Protein AF-A0A9N6YVL8-F1 (afdb_monomer_lite)

pLDDT: mean 73.26, std 13.76, range [43.84, 91.75]

Foldseek 3Di:
DDADPPPRDDDDDDDPDDPDDLAFDKDWDADPVVRDIDIDTDPDDDDDPPDDDDDD

Structure (mmCIF, N/CA/C/O backbone):
data_AF-A0A9N6YVL8-F1
#
_entry.id   AF-A0A9N6YVL8-F1
#
loop_
_atom_site.group_PDB
_atom_site.id
_atom_site.type_symbol
_atom_site.label_atom_id
_atom_site.label_alt_id
_atom_site.label_comp_id
_atom_site.label_asym_id
_atom_site.label_entity_id
_atom_site.label_seq_id
_atom_site.pdbx_PDB_ins_code
_atom_site.Cartn_x
_atom_site.Cartn_y
_atom_site.Cartn_z
_atom_site.occupancy
_atom_site.B_iso_or_equiv
_atom_site.auth_seq_id
_atom_site.auth_comp_id
_atom_site.auth_asym_id
_atom_site.auth_atom_id
_atom_site.pdbx_PDB_model_num
ATOM 1 N N . MET A 1 1 ? 10.181 -6.239 2.910 1.00 69.69 1 MET A N 1
ATOM 2 C CA . MET A 1 1 ? 9.332 -6.043 4.114 1.00 69.69 1 MET A CA 1
ATOM 3 C C . MET A 1 1 ? 8.064 -5.297 3.714 1.00 69.69 1 MET A C 1
ATOM 5 O O . MET A 1 1 ? 8.160 -4.438 2.852 1.00 69.69 1 MET A O 1
ATOM 9 N N . ALA A 1 2 ? 6.904 -5.609 4.296 1.00 80.69 2 ALA A N 1
ATOM 10 C CA . ALA A 1 2 ? 5.655 -4.875 4.056 1.00 80.69 2 ALA A CA 1
ATOM 11 C C . ALA A 1 2 ? 5.094 -4.350 5.384 1.00 80.69 2 ALA A C 1
ATOM 13 O O . ALA A 1 2 ? 5.019 -5.108 6.351 1.00 80.69 2 ALA A O 1
ATOM 14 N N . LYS A 1 3 ? 4.706 -3.070 5.435 1.00 86.50 3 LYS A N 1
ATOM 15 C CA . LYS A 1 3 ? 4.107 -2.429 6.615 1.00 86.50 3 LYS A CA 1
ATOM 16 C C . LYS A 1 3 ? 2.675 -2.010 6.300 1.00 86.50 3 LYS A C 1
ATOM 18 O O . LYS A 1 3 ? 2.438 -1.323 5.312 1.00 86.50 3 LYS A O 1
ATOM 23 N N . CYS A 1 4 ? 1.727 -2.401 7.148 1.00 87.25 4 CYS A N 1
ATOM 24 C CA . CYS A 1 4 ? 0.344 -1.953 7.025 1.00 87.25 4 CYS A CA 1
ATOM 25 C C . CYS A 1 4 ? 0.235 -0.472 7.414 1.00 87.25 4 CYS A C 1
ATOM 27 O O . CYS A 1 4 ? 0.637 -0.091 8.514 1.00 87.25 4 CYS A O 1
ATOM 29 N N . THR A 1 5 ? -0.342 0.355 6.544 1.00 86.88 5 THR A N 1
ATOM 30 C CA . THR A 1 5 ? -0.538 1.794 6.791 1.00 86.88 5 THR A CA 1
ATOM 31 C C . THR A 1 5 ? -1.620 2.083 7.830 1.00 86.88 5 THR A C 1
ATOM 33 O O . THR A 1 5 ? -1.603 3.150 8.429 1.00 86.88 5 THR A O 1
ATOM 36 N N . ASN A 1 6 ? -2.520 1.127 8.086 1.00 89.12 6 ASN A N 1
ATOM 37 C CA . ASN A 1 6 ? -3.588 1.273 9.073 1.00 89.12 6 ASN A CA 1
ATOM 38 C C . ASN A 1 6 ? -3.136 0.910 10.499 1.00 89.12 6 ASN A C 1
ATOM 40 O O . ASN A 1 6 ? -3.238 1.726 11.405 1.00 89.12 6 ASN A O 1
ATOM 44 N N . CYS A 1 7 ? -2.617 -0.307 10.721 1.00 91.56 7 CYS A N 1
ATOM 45 C CA . CYS A 1 7 ? -2.224 -0.760 12.068 1.00 91.56 7 CYS A CA 1
ATOM 46 C C . CYS A 1 7 ? -0.721 -0.707 12.356 1.00 91.56 7 CYS A C 1
ATOM 48 O O . CYS A 1 7 ? -0.298 -1.077 13.448 1.00 91.56 7 CYS A O 1
ATOM 50 N N . GLY A 1 8 ? 0.111 -0.339 11.380 1.00 89.56 8 GLY A N 1
ATOM 51 C CA . GLY A 1 8 ? 1.561 -0.253 11.554 1.00 89.56 8 GLY A CA 1
ATOM 52 C C . GLY A 1 8 ? 2.292 -1.592 11.683 1.00 89.56 8 GLY A C 1
ATOM 53 O O . GLY A 1 8 ? 3.519 -1.581 11.768 1.00 89.56 8 GLY A O 1
ATOM 54 N N . LYS A 1 9 ? 1.589 -2.735 11.667 1.00 88.38 9 LYS A N 1
ATOM 55 C CA . LYS A 1 9 ? 2.220 -4.060 11.717 1.00 88.38 9 LYS A CA 1
ATOM 56 C C . LYS A 1 9 ? 3.107 -4.275 10.496 1.00 88.38 9 LYS A C 1
ATOM 58 O O . LYS A 1 9 ? 2.674 -4.077 9.358 1.00 88.38 9 LYS A 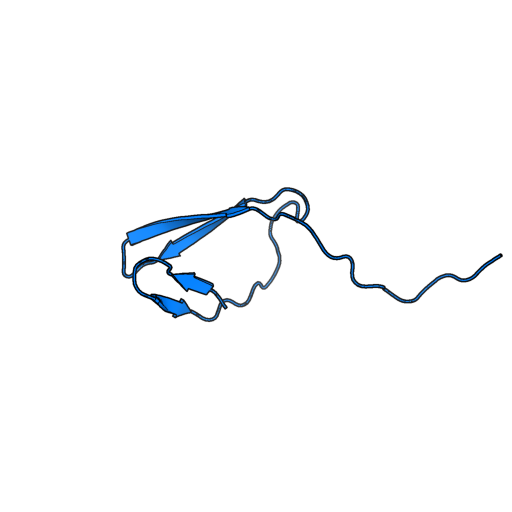O 1
ATOM 63 N N . THR A 1 10 ? 4.327 -4.726 10.758 1.00 85.56 10 THR A N 1
ATOM 64 C CA . THR A 1 10 ? 5.310 -5.078 9.736 1.00 85.56 10 THR A CA 1
ATOM 65 C C . THR A 1 10 ? 5.371 -6.590 9.599 1.00 85.56 10 THR A C 1
ATOM 67 O O . THR A 1 10 ? 5.340 -7.320 10.588 1.00 85.56 10 THR A O 1
ATOM 70 N N . THR A 1 11 ? 5.457 -7.074 8.368 1.00 82.38 11 THR A N 1
ATOM 71 C CA . THR A 1 11 ? 5.661 -8.489 8.075 1.00 82.38 11 THR A CA 1
ATOM 72 C C . THR A 1 11 ? 6.802 -8.625 7.084 1.00 82.38 11 THR A C 1
ATOM 74 O O . THR A 1 11 ? 6.859 -7.930 6.061 1.00 82.38 11 THR A O 1
ATOM 77 N N . GLU A 1 12 ? 7.732 -9.521 7.389 1.00 80.38 12 GLU A N 1
ATOM 78 C CA . GLU A 1 12 ? 8.753 -9.912 6.433 1.00 80.38 12 GLU A CA 1
ATOM 79 C C . GLU A 1 12 ? 8.094 -10.708 5.308 1.00 80.38 12 GLU A C 1
ATOM 81 O O . GLU A 1 12 ? 7.376 -11.680 5.536 1.00 80.38 12 GLU A O 1
ATOM 86 N N . LYS A 1 13 ? 8.300 -10.252 4.075 1.00 70.75 13 LYS A N 1
ATOM 87 C CA . LYS A 1 13 ? 7.852 -10.947 2.874 1.00 70.75 13 LYS A CA 1
ATOM 88 C C . LYS A 1 13 ? 9.097 -11.264 2.070 1.00 70.75 13 LYS A C 1
ATOM 90 O O . LYS A 1 13 ? 9.831 -10.344 1.712 1.00 70.75 13 LYS A O 1
ATOM 95 N N . ARG A 1 14 ? 9.328 -12.553 1.839 1.00 63.69 14 ARG A N 1
ATOM 96 C CA . ARG A 1 14 ? 10.245 -13.033 0.810 1.00 63.69 14 ARG A CA 1
ATOM 97 C C . ARG A 1 14 ? 9.435 -13.151 -0.472 1.00 63.69 14 ARG A C 1
ATOM 99 O O . ARG A 1 14 ? 8.455 -13.889 -0.501 1.00 63.69 14 ARG A O 1
ATOM 106 N N . THR A 1 15 ? 9.810 -12.390 -1.491 1.00 58.72 15 THR A N 1
ATOM 107 C CA . THR A 1 15 ? 9.304 -12.608 -2.846 1.00 58.72 15 THR A CA 1
ATOM 108 C C . THR A 1 15 ? 10.169 -13.707 -3.441 1.00 58.72 15 THR A C 1
ATOM 110 O O . THR A 1 15 ? 11.352 -13.477 -3.661 1.00 58.72 15 THR A O 1
ATOM 113 N N . ALA A 1 16 ? 9.615 -14.914 -3.584 1.00 51.22 16 ALA A N 1
ATOM 114 C CA . ALA A 1 16 ? 10.338 -16.034 -4.186 1.00 51.22 16 ALA A CA 1
ATOM 115 C C . ALA A 1 16 ? 10.518 -15.806 -5.693 1.00 51.22 16 ALA A C 1
ATOM 117 O O . ALA A 1 16 ? 11.622 -15.968 -6.183 1.00 51.22 16 ALA A O 1
ATOM 118 N N . GLU A 1 17 ? 9.481 -15.304 -6.366 1.00 52.53 17 GLU A N 1
ATOM 119 C CA . GLU A 1 17 ? 9.437 -14.940 -7.783 1.00 52.53 17 GLU A CA 1
ATOM 120 C C . GLU A 1 17 ? 8.347 -13.865 -7.943 1.00 52.53 17 GLU A C 1
ATOM 122 O O . GLU A 1 17 ? 7.288 -13.952 -7.310 1.00 52.53 17 GLU A O 1
ATOM 127 N N . ILE A 1 18 ? 8.595 -12.817 -8.734 1.00 57.47 18 ILE A N 1
ATOM 128 C CA . ILE A 1 18 ? 7.542 -11.863 -9.110 1.00 57.47 18 ILE A CA 1
ATOM 129 C C . ILE A 1 18 ? 6.663 -12.581 -10.138 1.00 57.47 18 ILE A C 1
ATOM 131 O O . ILE A 1 18 ? 7.083 -12.803 -11.267 1.00 57.47 18 ILE A O 1
ATOM 135 N N . VAL A 1 19 ? 5.459 -12.996 -9.742 1.00 52.97 19 VAL A N 1
ATOM 136 C CA . VAL A 1 19 ? 4.499 -13.622 -10.662 1.00 52.97 19 VAL A CA 1
ATOM 137 C C . VAL A 1 19 ? 3.776 -12.517 -11.438 1.00 52.97 19 VAL A C 1
ATOM 139 O O . VAL A 1 19 ? 2.971 -11.792 -10.854 1.00 52.97 19 VAL A O 1
ATOM 142 N N . GLY A 1 20 ? 4.057 -12.393 -12.738 1.00 59.72 20 GLY A N 1
ATOM 143 C CA . GLY A 1 20 ? 3.443 -11.411 -13.644 1.00 59.72 20 GLY A CA 1
ATOM 144 C C . GLY A 1 20 ? 4.457 -10.474 -14.308 1.00 59.72 20 GLY A C 1
ATOM 145 O O . GLY A 1 20 ? 5.661 -10.644 -14.144 1.00 59.72 20 GLY A O 1
ATOM 146 N N . ASP A 1 21 ? 3.965 -9.495 -15.070 1.00 55.50 21 ASP A N 1
ATOM 147 C CA . ASP A 1 21 ? 4.817 -8.484 -15.701 1.00 55.50 21 ASP A CA 1
ATOM 148 C C . ASP A 1 21 ? 5.333 -7.489 -14.639 1.00 55.50 21 ASP A C 1
ATOM 150 O O . ASP A 1 21 ? 4.522 -6.827 -13.978 1.00 55.50 21 ASP A O 1
ATOM 154 N N . PRO A 1 22 ? 6.657 -7.389 -14.420 1.00 60.09 22 PRO A N 1
ATOM 155 C CA . PRO A 1 22 ? 7.223 -6.507 -13.404 1.00 60.09 22 PRO A CA 1
ATOM 156 C C . PRO A 1 22 ? 7.058 -5.025 -13.764 1.00 60.09 22 PRO A C 1
ATOM 158 O O . PRO A 1 22 ? 7.058 -4.194 -12.861 1.00 60.09 22 PRO A O 1
ATOM 161 N N . SER A 1 23 ? 6.879 -4.698 -15.046 1.00 55.25 23 SER A N 1
ATOM 162 C CA . SER A 1 23 ? 6.884 -3.333 -15.578 1.00 55.25 23 SER A CA 1
ATOM 163 C C . SER A 1 23 ? 5.507 -2.665 -15.556 1.00 55.25 23 SER A C 1
ATOM 165 O O . SER A 1 23 ? 5.415 -1.458 -15.761 1.00 55.25 23 SER A O 1
ATOM 167 N N . ASN A 1 24 ? 4.430 -3.411 -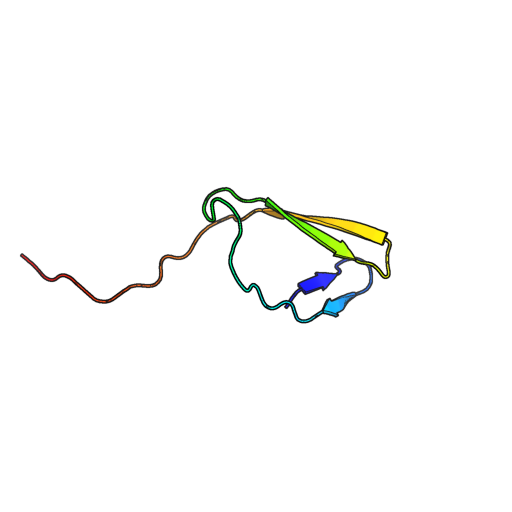15.274 1.00 60.22 24 ASN A N 1
ATOM 168 C CA . ASN A 1 24 ? 3.068 -2.862 -15.208 1.00 60.22 24 ASN A CA 1
ATOM 169 C C . ASN A 1 24 ? 2.172 -3.536 -14.140 1.00 60.22 24 ASN A C 1
ATOM 171 O O . ASN A 1 24 ? 0.941 -3.518 -14.233 1.00 60.22 24 ASN A O 1
ATOM 175 N N . GLY A 1 25 ? 2.776 -4.170 -13.131 1.00 65.75 25 GLY A N 1
ATOM 176 C CA . GL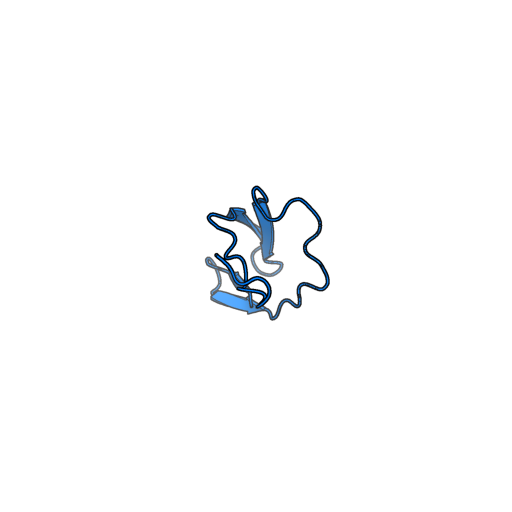Y A 1 25 ? 2.063 -4.921 -12.097 1.00 65.75 25 GLY A CA 1
ATOM 177 C C . GLY A 1 25 ? 1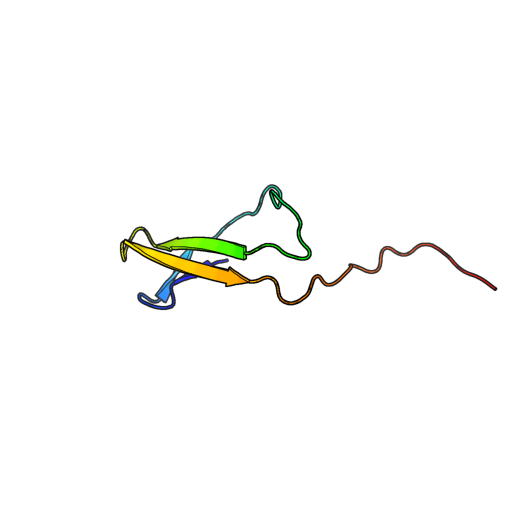.496 -4.056 -10.963 1.00 65.75 25 GLY A C 1
ATOM 178 O O . GLY A 1 25 ? 2.167 -3.175 -10.424 1.00 65.75 25 GLY A O 1
ATOM 179 N N . SER A 1 26 ? 0.270 -4.361 -10.532 1.00 73.19 26 SER A N 1
ATOM 180 C CA . SER A 1 26 ? -0.257 -3.935 -9.229 1.00 73.19 26 SER A CA 1
ATOM 181 C C . SER A 1 26 ? -0.191 -5.107 -8.249 1.00 73.19 26 SER A C 1
ATOM 183 O O . SER A 1 26 ? -0.722 -6.183 -8.522 1.00 73.19 26 SER A O 1
ATOM 185 N N . PHE A 1 27 ? 0.408 -4.907 -7.076 1.00 77.81 27 PHE A N 1
ATOM 186 C CA . PHE A 1 27 ? 0.465 -5.907 -6.014 1.00 77.81 27 PHE A CA 1
ATOM 187 C C . PHE A 1 27 ? -0.614 -5.658 -4.970 1.00 77.81 27 PHE A C 1
ATOM 189 O O . PHE A 1 27 ? -0.720 -4.572 -4.394 1.00 77.81 27 PHE A O 1
ATOM 196 N N . GLN A 1 28 ? -1.387 -6.697 -4.674 1.00 82.69 28 GLN A N 1
ATOM 197 C CA . GLN A 1 28 ? -2.332 -6.672 -3.572 1.00 82.69 28 GLN A CA 1
ATOM 198 C C . GLN A 1 28 ? -1.647 -7.104 -2.272 1.00 82.69 28 GLN A C 1
ATOM 200 O O . GLN A 1 28 ? -0.999 -8.147 -2.188 1.00 82.69 28 GLN A O 1
ATOM 205 N N . HIS A 1 29 ? -1.849 -6.325 -1.216 1.00 81.75 29 HIS A N 1
ATOM 206 C CA . HIS A 1 29 ? -1.527 -6.696 0.149 1.00 81.75 29 HIS A CA 1
ATOM 207 C C . HIS A 1 29 ? -2.802 -6.765 0.984 1.00 81.75 29 HIS A C 1
ATOM 209 O O . HIS A 1 29 ? -3.528 -5.781 1.096 1.00 81.75 29 HIS A O 1
ATOM 215 N N . VAL A 1 30 ? -3.038 -7.905 1.630 1.00 86.81 30 VAL A N 1
ATOM 216 C CA . VAL A 1 30 ? -4.080 -8.045 2.650 1.00 86.81 30 VAL A CA 1
ATOM 217 C C . VAL A 1 30 ? -3.427 -8.062 4.028 1.00 86.81 30 VAL A C 1
ATOM 219 O O . VAL A 1 30 ? -2.536 -8.872 4.297 1.00 86.81 30 VAL A O 1
ATOM 222 N N . CYS A 1 31 ? -3.881 -7.185 4.921 1.00 88.50 31 CYS A N 1
ATOM 223 C CA . CYS A 1 31 ? -3.500 -7.235 6.326 1.00 88.50 31 CYS A CA 1
ATOM 224 C C . CYS A 1 31 ? -4.480 -8.133 7.085 1.00 88.50 31 CYS A C 1
ATOM 226 O O . CYS A 1 31 ? -5.600 -7.714 7.356 1.00 88.50 31 CYS A O 1
ATOM 228 N N . HIS A 1 32 ? -4.066 -9.331 7.502 1.00 88.81 32 HIS A N 1
ATOM 229 C CA . HIS A 1 32 ? -4.952 -10.252 8.236 1.00 88.81 32 HIS A CA 1
ATOM 230 C C . HIS A 1 32 ? -5.412 -9.716 9.601 1.00 88.81 32 HIS A C 1
ATOM 232 O O . HIS A 1 32 ? -6.445 -10.133 10.106 1.00 88.81 32 HIS A O 1
ATOM 238 N N . SER A 1 33 ? -4.678 -8.768 10.195 1.00 89.81 33 SER A N 1
ATOM 239 C CA . SER A 1 33 ? -5.088 -8.157 11.464 1.00 89.81 33 SER A CA 1
ATOM 240 C C . SER A 1 33 ? -6.177 -7.101 11.295 1.00 89.81 33 SER A C 1
ATOM 242 O O . SER A 1 33 ? -7.000 -6.950 12.188 1.00 89.81 33 SER A O 1
ATOM 244 N N . CYS A 1 34 ? -6.146 -6.337 10.201 1.00 91.50 34 CYS A N 1
ATOM 245 C CA . CYS A 1 34 ? -7.149 -5.305 9.922 1.00 91.50 34 CYS A CA 1
ATOM 246 C C . CYS A 1 34 ? -8.263 -5.802 9.006 1.00 91.50 34 CYS A C 1
ATOM 248 O O . CYS A 1 34 ? -9.285 -5.140 8.906 1.00 91.50 34 CYS A O 1
ATOM 250 N N . GLN A 1 35 ? -8.035 -6.919 8.312 1.00 91.75 35 GLN A N 1
ATOM 251 C CA . GLN A 1 35 ? -8.866 -7.412 7.213 1.00 91.75 35 GLN A CA 1
ATOM 252 C C . GLN A 1 35 ? -9.046 -6.357 6.108 1.00 91.75 35 GLN A C 1
ATOM 254 O O . GLN A 1 35 ? -10.080 -6.279 5.454 1.00 91.75 35 GLN A O 1
ATOM 259 N N . LEU A 1 36 ? -8.009 -5.536 5.900 1.00 88.00 36 LEU A N 1
ATOM 260 C CA . LEU A 1 36 ? -7.983 -4.469 4.902 1.00 88.00 36 LEU A CA 1
ATOM 261 C C . LEU A 1 36 ? -7.071 -4.835 3.737 1.00 88.00 36 LEU A C 1
ATOM 263 O O . LEU A 1 36 ? -5.997 -5.415 3.931 1.00 88.00 36 LEU A O 1
ATOM 267 N N . VAL A 1 37 ? -7.505 -4.436 2.545 1.00 86.44 37 VAL A N 1
ATOM 268 C CA . VAL A 1 37 ? -6.776 -4.598 1.289 1.00 86.44 37 VAL A CA 1
ATOM 269 C C . VAL A 1 37 ? -6.072 -3.290 0.936 1.00 86.44 37 VAL A C 1
ATOM 271 O O . VAL A 1 37 ? -6.655 -2.212 1.018 1.00 86.44 37 VAL A O 1
ATOM 274 N N . THR A 1 38 ? -4.814 -3.379 0.522 1.00 83.94 38 THR A N 1
ATOM 275 C CA . THR A 1 38 ? -4.016 -2.261 0.011 1.00 83.94 38 THR A CA 1
ATOM 276 C C . THR A 1 38 ? -3.393 -2.666 -1.316 1.00 83.94 38 THR A C 1
ATOM 278 O O . THR A 1 38 ? -2.804 -3.740 -1.412 1.00 83.94 38 THR A O 1
ATOM 281 N N . TRP A 1 39 ? -3.502 -1.809 -2.325 1.00 81.44 39 TRP A N 1
ATOM 282 C CA . TRP A 1 39 ? -2.916 -2.025 -3.646 1.00 81.44 39 TRP A CA 1
ATOM 283 C C . TRP A 1 39 ? -1.680 -1.151 -3.828 1.00 81.44 39 TRP A C 1
ATOM 285 O O . TRP A 1 39 ? -1.673 0.009 -3.420 1.00 81.44 39 TRP A O 1
ATOM 295 N N . TRP A 1 40 ? -0.639 -1.721 -4.423 1.00 80.19 40 TRP A N 1
ATOM 296 C CA . TRP A 1 40 ? 0.654 -1.085 -4.642 1.00 80.19 40 TRP A CA 1
ATOM 297 C C . TRP A 1 40 ? 0.950 -1.158 -6.130 1.00 80.19 40 TRP A C 1
ATOM 299 O O . TRP A 1 40 ? 1.032 -2.254 -6.672 1.00 80.19 40 TRP A O 1
ATOM 309 N N . ASN A 1 41 ? 1.097 -0.019 -6.794 1.00 79.69 41 ASN A N 1
ATOM 310 C CA . ASN A 1 41 ? 1.470 0.003 -8.205 1.00 79.69 41 ASN A CA 1
ATOM 311 C C . ASN A 1 41 ? 2.990 0.052 -8.319 1.00 79.69 41 ASN A C 1
ATOM 313 O O . ASN A 1 41 ? 3.632 0.812 -7.588 1.00 79.69 41 ASN A O 1
ATOM 317 N N . VAL A 1 42 ? 3.557 -0.733 -9.233 1.00 79.75 42 VAL A N 1
ATOM 318 C CA . VAL A 1 42 ? 4.935 -0.503 -9.669 1.00 79.75 42 VAL A CA 1
ATOM 319 C C . VAL A 1 42 ? 4.961 0.800 -10.454 1.00 79.75 42 VAL A C 1
ATOM 321 O O . VAL A 1 42 ? 4.170 0.982 -11.375 1.00 79.75 42 VAL A O 1
ATOM 324 N N . LEU A 1 43 ? 5.828 1.722 -10.043 1.00 80.62 43 LEU A N 1
ATOM 325 C CA . LEU A 1 43 ? 6.016 2.995 -10.739 1.00 80.62 43 LEU A CA 1
ATOM 326 C C . LEU A 1 43 ? 7.180 2.928 -11.724 1.00 80.62 43 LEU A C 1
ATOM 328 O O . LEU A 1 43 ? 7.101 3.529 -12.786 1.00 80.62 43 LEU A O 1
ATOM 332 N N . ASP A 1 44 ? 8.242 2.217 -11.351 1.00 76.25 44 ASP A N 1
ATOM 333 C CA . ASP A 1 44 ? 9.455 2.085 -12.145 1.00 76.25 44 ASP A CA 1
ATOM 334 C C . ASP A 1 44 ? 10.187 0.796 -11.749 1.00 76.25 44 ASP A C 1
ATOM 336 O O . ASP A 1 44 ? 10.208 0.425 -10.566 1.00 76.25 44 ASP A O 1
ATOM 340 N N . VAL A 1 45 ? 10.759 0.105 -12.735 1.00 75.94 45 VAL A N 1
ATOM 341 C CA . VAL A 1 45 ? 11.620 -1.063 -12.526 1.00 75.94 45 VAL A CA 1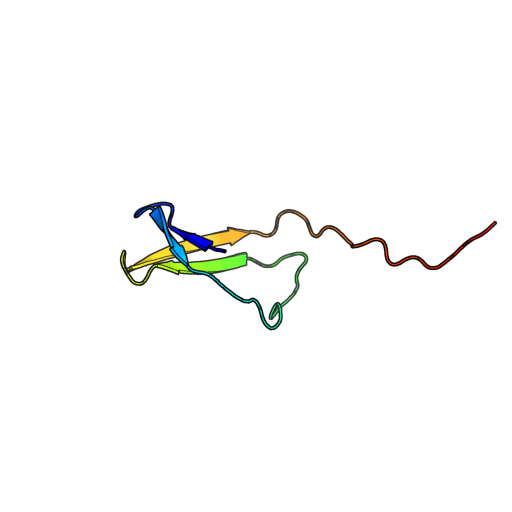
ATOM 342 C C . VAL A 1 45 ? 13.043 -0.621 -12.811 1.00 75.94 45 VAL A C 1
ATOM 344 O O . VAL A 1 45 ? 13.414 -0.402 -13.959 1.00 75.94 45 VAL A O 1
ATOM 347 N N . LEU A 1 46 ? 13.848 -0.504 -11.758 1.00 75.19 46 LEU A N 1
ATOM 348 C CA . LEU A 1 46 ? 15.259 -0.179 -11.906 1.00 75.19 46 LEU A CA 1
ATOM 349 C C . LEU A 1 46 ? 15.991 -1.409 -12.450 1.00 75.19 46 LEU A C 1
ATOM 351 O O . LEU A 1 46 ? 16.209 -2.377 -11.717 1.00 75.19 46 LEU A O 1
ATOM 355 N N . GLU A 1 47 ? 16.358 -1.377 -13.729 1.00 70.94 47 GLU A N 1
ATOM 356 C CA . GLU A 1 47 ? 17.261 -2.364 -14.316 1.00 70.94 47 GLU A CA 1
ATOM 357 C C . GLU A 1 47 ? 18.593 -2.334 -13.553 1.00 70.94 47 GLU A C 1
ATOM 359 O O . GLU A 1 47 ? 19.236 -1.291 -13.406 1.00 70.94 47 GLU A O 1
ATOM 364 N N . THR A 1 48 ? 19.017 -3.479 -13.020 1.00 60.81 48 THR A N 1
ATOM 365 C CA . THR A 1 48 ? 20.371 -3.616 -12.481 1.00 60.81 48 THR A CA 1
ATOM 366 C C . THR A 1 48 ? 21.359 -3.555 -13.643 1.00 60.81 48 THR A C 1
ATOM 368 O 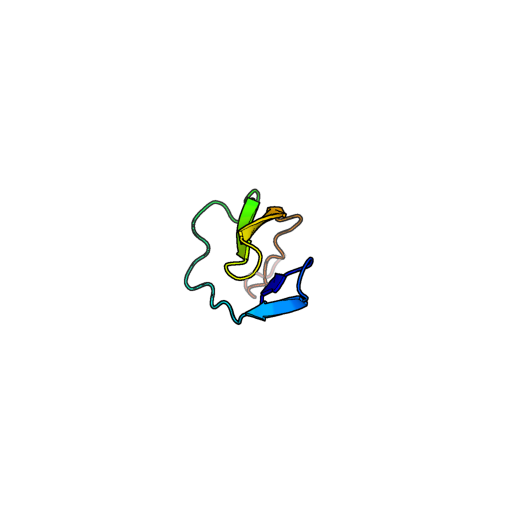O . THR A 1 48 ? 21.154 -4.279 -14.618 1.00 60.81 48 THR A O 1
ATOM 371 N N . PRO A 1 49 ? 22.429 -2.740 -13.574 1.00 55.78 49 PRO A N 1
ATOM 372 C CA . PRO A 1 49 ? 23.450 -2.731 -14.610 1.00 55.78 49 PRO A CA 1
ATOM 373 C C . PRO A 1 49 ? 24.206 -4.060 -14.558 1.00 55.78 49 PRO A C 1
ATOM 375 O O . PRO A 1 49 ? 25.164 -4.218 -13.801 1.00 55.78 49 PRO A O 1
ATOM 378 N N . ASP A 1 50 ? 23.758 -5.029 -15.348 1.00 58.31 50 ASP A N 1
ATOM 379 C CA . ASP A 1 50 ? 24.540 -6.220 -15.629 1.00 58.31 50 ASP A CA 1
ATOM 380 C C . ASP A 1 50 ? 25.689 -5.783 -16.540 1.00 58.31 50 ASP A C 1
ATOM 382 O O . ASP A 1 50 ? 25.500 -5.355 -17.681 1.00 58.31 50 ASP A O 1
ATOM 386 N N . GLY A 1 51 ? 26.898 -5.778 -15.982 1.00 65.88 51 GLY A N 1
ATOM 387 C CA . GLY A 1 51 ? 28.098 -5.421 -16.715 1.00 65.88 51 GLY A CA 1
ATOM 388 C C . GLY A 1 51 ? 28.302 -6.380 -17.879 1.00 65.88 51 GLY A C 1
ATOM 389 O O . GLY A 1 51 ? 28.715 -7.512 -17.666 1.00 65.88 51 GLY A O 1
ATOM 390 N N . SER A 1 52 ? 28.049 -5.926 -19.105 1.00 65.75 52 SER A N 1
ATOM 391 C CA . SER A 1 52 ? 28.537 -6.526 -20.351 1.00 65.75 52 SER A CA 1
ATOM 392 C C . SER A 1 52 ? 28.277 -5.585 -21.526 1.00 65.75 52 SER A C 1
ATOM 394 O O . SER A 1 52 ? 27.129 -5.300 -21.845 1.00 65.75 52 SER A O 1
ATOM 396 N N . GLY A 1 53 ? 29.341 -5.174 -22.219 1.00 47.31 53 GLY A N 1
ATOM 397 C CA . GLY A 1 53 ? 29.251 -4.648 -23.585 1.00 47.31 53 GLY A CA 1
ATOM 398 C C . GLY A 1 53 ? 29.942 -3.307 -23.779 1.00 47.31 53 GLY A C 1
ATOM 399 O O . GLY A 1 53 ? 29.330 -2.257 -23.628 1.00 47.31 53 GLY A O 1
ATOM 400 N N . GLY A 1 54 ? 31.228 -3.349 -24.124 1.00 54.03 54 GLY A N 1
ATOM 401 C CA . GLY A 1 54 ? 31.919 -2.187 -24.668 1.00 54.03 54 GLY A CA 1
ATOM 402 C C . GLY A 1 54 ? 31.542 -1.886 -26.124 1.00 54.03 54 GLY A C 1
ATOM 403 O O . GLY A 1 54 ? 30.956 -2.720 -26.814 1.00 54.03 54 GLY A O 1
ATOM 404 N N . SER A 1 55 ? 32.042 -0.719 -26.547 1.00 43.84 55 SER A N 1
ATOM 405 C CA . SER A 1 55 ? 32.334 -0.265 -27.920 1.00 43.84 55 SER A CA 1
ATOM 406 C C . SER A 1 55 ? 31.198 0.386 -28.723 1.00 43.84 55 SER A C 1
ATOM 408 O O . SER A 1 55 ? 30.029 0.081 -28.494 1.00 43.84 55 SER A O 1
ATOM 410 N N . PRO A 1 56 ? 31.529 1.209 -29.744 1.00 58.03 56 PRO A N 1
ATOM 411 C CA . PRO A 1 56 ? 32.856 1.701 -30.167 1.00 58.03 56 PRO A CA 1
ATOM 412 C C . PRO A 1 56 ? 33.240 3.095 -29.643 1.00 58.03 56 PRO A C 1
ATOM 414 O O . PRO A 1 56 ? 32.339 3.905 -29.336 1.00 58.03 56 PRO A O 1
#

Secondary structure (DSSP, 8-state):
-EE-TTT--EE----SS--S-TTSPEEEEEETTTTEEEEEE---------------

Sequence (56 aa):
MAKCTNCGKTTEKRTAEIVGDPSNGSFQHVCHSCQLVTWWNVLDVLETPDGSGGSP

Radius of gyration: 16.2 Å; chains: 1; bounding box: 42×19×42 Å